Protein AF-A0A2A6CI73-F1 (afdb_monomer)

Foldseek 3Di:
DVVVLVVLQPDADDDPDDPLVVVLVVCQVVLDQEGEAEDEQDACDPVNLVSLLSCLQRYQEYEYEEEHADLDHDLCLVSVLSSQVHNHQYYEYEYAYQNDDQDPVSVVSNCVSPVPGNGAYYYHYNHPDPDPDPDDDDDDVHPHDDDDDDPPDDD

pLDDT: mean 74.84, std 21.24, range [31.8, 96.19]

Mean predicted aligned error: 10.58 Å

Solvent-accessible surface area (backbone atoms only — not comparable to full-atom values): 9598 Å² total; per-residue (Å²): 113,77,69,61,67,58,56,62,68,63,69,66,83,79,62,99,69,79,63,58,66,63,50,51,54,50,44,66,73,68,58,56,69,60,47,59,48,61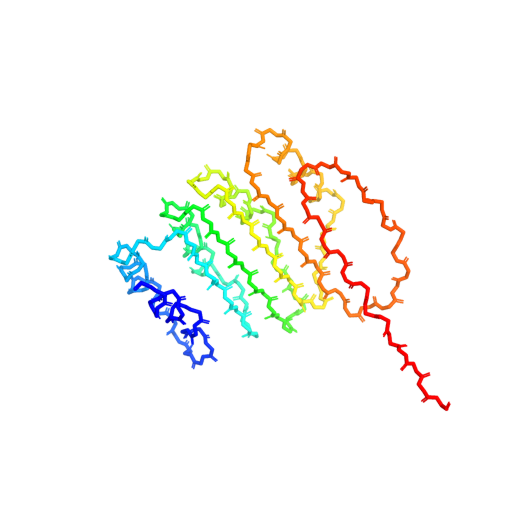,37,75,74,45,78,88,44,70,70,56,50,54,47,51,43,55,46,15,65,75,23,42,26,44,36,38,36,42,25,39,88,53,82,77,58,80,76,56,60,67,56,51,53,57,24,62,72,47,57,23,45,30,44,36,40,39,36,52,25,75,56,70,75,80,50,74,69,54,51,50,55,49,48,59,59,49,73,80,44,95,54,44,63,41,79,43,78,50,62,85,68,93,65,90,72,90,75,79,86,70,87,55,102,46,86,78,83,83,79,81,80,80,78,82,81,83,128

Structure (mmCIF, N/CA/C/O backbone):
data_AF-A0A2A6CI73-F1
#
_entry.id   AF-A0A2A6CI73-F1
#
loop_
_atom_site.group_PDB
_atom_site.id
_atom_site.type_symbol
_atom_site.label_atom_id
_atom_site.label_alt_id
_atom_site.label_comp_id
_atom_site.label_asym_id
_atom_site.label_entity_id
_atom_site.label_seq_id
_atom_site.pdbx_PDB_ins_code
_atom_site.Cartn_x
_atom_site.Cartn_y
_atom_site.Cartn_z
_atom_site.occupancy
_atom_site.B_iso_or_equiv
_atom_site.auth_seq_id
_atom_site.auth_comp_id
_atom_site.auth_asym_id
_atom_site.auth_atom_id
_atom_site.pdbx_PDB_model_num
ATOM 1 N N . THR A 1 1 ? -7.889 -16.633 18.501 1.00 49.34 1 THR A N 1
ATOM 2 C CA . THR A 1 1 ? -7.626 -15.392 17.730 1.00 49.34 1 THR A CA 1
ATOM 3 C C . THR A 1 1 ? -6.259 -15.371 17.045 1.00 49.34 1 THR A C 1
ATOM 5 O O . THR A 1 1 ? -6.232 -15.105 15.853 1.00 49.34 1 THR A O 1
ATOM 8 N N . GLN A 1 2 ? -5.138 -15.734 17.691 1.00 40.56 2 GLN A N 1
ATOM 9 C CA . GLN A 1 2 ? -3.802 -15.741 17.040 1.00 40.56 2 GLN A CA 1
ATOM 10 C C . GLN A 1 2 ? -3.643 -16.719 15.851 1.00 40.56 2 GLN A C 1
ATOM 12 O O . GLN A 1 2 ? -2.851 -16.464 14.947 1.00 40.56 2 GLN A O 1
ATOM 17 N N . HIS A 1 3 ? -4.410 -17.815 15.805 1.00 39.91 3 HIS A N 1
ATOM 18 C CA . HIS A 1 3 ? -4.335 -18.795 14.711 1.00 39.91 3 HIS A CA 1
ATOM 19 C C . HIS A 1 3 ? -4.978 -18.294 13.398 1.00 39.91 3 HIS A C 1
ATOM 21 O O . HIS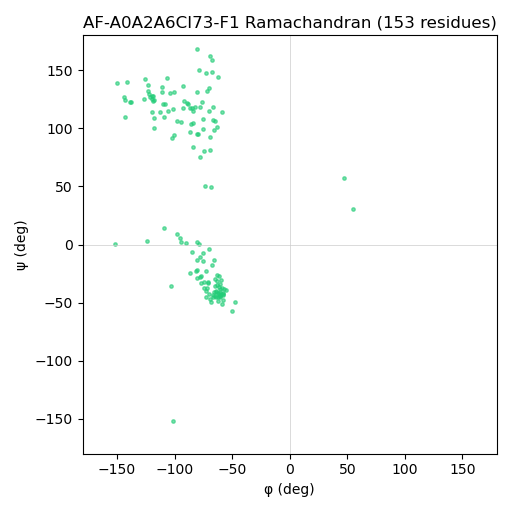 A 1 3 ? -4.460 -18.572 12.322 1.00 39.91 3 HIS A O 1
ATOM 27 N N . LEU A 1 4 ? -6.035 -17.472 13.480 1.00 42.78 4 LEU A N 1
ATOM 28 C CA . LEU A 1 4 ? -6.724 -16.894 12.313 1.00 42.78 4 LEU A CA 1
ATOM 29 C C . LEU A 1 4 ? -5.888 -15.813 11.612 1.00 42.78 4 LEU A C 1
ATOM 31 O O . LEU A 1 4 ? -5.815 -15.795 10.387 1.00 42.78 4 LEU A O 1
ATOM 35 N N . ALA A 1 5 ? -5.158 -14.989 12.373 1.00 43.78 5 ALA A N 1
ATOM 36 C CA . ALA A 1 5 ? -4.211 -14.016 11.815 1.00 43.78 5 ALA A CA 1
ATOM 37 C C . ALA A 1 5 ? -3.075 -14.682 11.009 1.00 43.78 5 ALA A C 1
ATOM 39 O O . ALA A 1 5 ? -2.517 -14.091 10.088 1.00 43.78 5 ALA A O 1
ATOM 40 N N . ARG A 1 6 ? -2.741 -15.937 11.335 1.00 44.66 6 ARG A N 1
ATOM 41 C CA . ARG A 1 6 ? -1.720 -16.725 10.634 1.00 44.66 6 ARG A CA 1
ATOM 42 C C . ARG A 1 6 ? -2.243 -17.362 9.337 1.00 44.66 6 ARG A C 1
ATOM 44 O O . ARG A 1 6 ? -1.434 -17.654 8.462 1.00 44.66 6 ARG A O 1
ATOM 51 N N . ILE A 1 7 ? -3.560 -17.542 9.200 1.00 48.84 7 ILE A N 1
ATOM 52 C CA . ILE A 1 7 ? -4.204 -18.130 8.011 1.00 48.84 7 ILE A CA 1
ATOM 53 C C . ILE A 1 7 ? -4.223 -17.137 6.839 1.00 48.84 7 ILE A C 1
ATOM 55 O O . ILE A 1 7 ? -3.931 -17.534 5.715 1.00 48.84 7 ILE A O 1
ATOM 59 N N . VAL A 1 8 ? -4.438 -15.840 7.094 1.00 51.38 8 VAL A N 1
ATOM 60 C CA . VAL A 1 8 ? -4.433 -14.802 6.038 1.00 51.38 8 VAL A CA 1
ATOM 61 C C . VAL A 1 8 ? -3.057 -14.673 5.362 1.00 51.38 8 VAL A C 1
ATOM 63 O O . VAL A 1 8 ? -2.982 -14.449 4.160 1.00 51.38 8 VAL A O 1
ATOM 66 N N . ARG A 1 9 ? -1.958 -14.923 6.092 1.00 47.97 9 ARG A N 1
ATOM 67 C CA . ARG A 1 9 ? -0.576 -14.761 5.591 1.00 47.97 9 ARG A CA 1
ATOM 68 C C . ARG A 1 9 ? -0.147 -15.707 4.459 1.00 47.97 9 ARG A C 1
ATOM 70 O O . ARG A 1 9 ? 0.933 -15.507 3.915 1.00 47.97 9 ARG A O 1
ATOM 77 N N . LYS A 1 10 ? -0.884 -16.782 4.145 1.00 47.31 10 LYS A N 1
ATOM 78 C CA . LYS A 1 10 ? -0.340 -17.886 3.318 1.00 47.31 10 LYS A CA 1
ATOM 79 C C . LYS A 1 10 ? -1.132 -18.233 2.054 1.00 47.31 10 LYS A C 1
ATOM 81 O O . LYS A 1 10 ? -0.749 -19.174 1.365 1.00 47.31 10 LYS A O 1
ATOM 86 N N . VAL A 1 11 ? -2.204 -17.506 1.739 1.00 51.50 11 VAL A N 1
ATOM 87 C CA . VAL A 1 11 ? -3.147 -17.913 0.678 1.00 51.50 11 VAL A CA 1
ATOM 88 C C . VAL A 1 11 ? -2.618 -17.647 -0.742 1.00 51.50 11 VAL A C 1
ATOM 90 O O . VAL A 1 11 ? -2.932 -18.399 -1.656 1.00 51.50 11 VAL A O 1
ATOM 93 N N . LEU A 1 12 ? -1.734 -16.668 -0.947 1.00 52.72 12 LEU A N 1
ATOM 94 C CA . LEU A 1 12 ? -1.426 -16.167 -2.299 1.00 52.72 12 LEU A CA 1
ATOM 95 C C . LEU A 1 12 ? -0.279 -16.878 -3.036 1.00 52.72 12 LEU A C 1
ATOM 97 O O . LEU A 1 12 ? 0.044 -16.518 -4.160 1.00 52.72 12 LEU A O 1
ATOM 101 N N . ARG A 1 13 ? 0.355 -17.900 -2.448 1.00 50.72 13 ARG A N 1
ATOM 102 C CA . ARG A 1 13 ? 1.615 -18.437 -2.997 1.00 50.72 13 ARG A CA 1
ATOM 103 C C . ARG A 1 13 ? 1.494 -19.358 -4.223 1.00 50.72 13 ARG A C 1
ATOM 105 O O . ARG A 1 13 ? 2.543 -19.691 -4.764 1.00 50.72 13 ARG A O 1
ATOM 112 N N . LYS A 1 14 ? 0.303 -19.835 -4.633 1.00 45.59 14 LYS A N 1
ATOM 113 C CA . LYS A 1 14 ? 0.189 -20.882 -5.686 1.00 45.59 14 LYS A CA 1
ATOM 114 C C . LYS A 1 14 ? -1.082 -20.923 -6.561 1.00 45.59 14 LYS A C 1
ATOM 116 O O . LYS A 1 14 ? -1.158 -21.816 -7.400 1.00 45.59 14 LYS A O 1
ATOM 121 N N . SER A 1 15 ? -2.073 -20.043 -6.397 1.00 49.03 15 SER A N 1
ATOM 122 C CA . SER A 1 15 ? -3.280 -20.098 -7.246 1.00 49.03 15 SER A CA 1
ATOM 123 C C . SER A 1 15 ? -3.121 -19.213 -8.480 1.00 49.03 15 SER A C 1
ATOM 125 O O . SER A 1 15 ? -2.903 -18.015 -8.338 1.00 49.03 15 SER A O 1
ATOM 127 N N . THR A 1 16 ? -3.269 -19.780 -9.678 1.00 53.91 16 THR A N 1
ATOM 128 C CA . THR A 1 16 ? -3.321 -19.047 -10.958 1.00 53.91 16 THR A CA 1
ATOM 129 C C . THR A 1 16 ? -4.606 -18.231 -11.139 1.00 53.91 16 THR A C 1
ATOM 131 O O . THR A 1 16 ? -4.725 -17.492 -12.109 1.00 53.91 16 THR A O 1
ATOM 134 N N . GLN A 1 17 ? -5.551 -18.319 -10.199 1.00 66.19 17 GLN A N 1
ATOM 135 C CA . GLN A 1 17 ? -6.726 -17.456 -10.134 1.00 66.19 17 GLN A CA 1
ATOM 136 C C . GLN A 1 17 ? -7.043 -17.169 -8.665 1.00 66.19 17 GLN A C 1
ATOM 138 O O . GLN A 1 17 ? -7.424 -18.062 -7.904 1.00 66.19 17 GLN A O 1
ATOM 143 N N . ILE A 1 18 ? -6.813 -15.933 -8.232 1.00 74.31 18 ILE A N 1
ATOM 144 C CA . ILE A 1 18 ? -7.235 -15.476 -6.908 1.00 74.31 18 ILE A CA 1
ATOM 145 C C . ILE A 1 18 ? -8.673 -14.986 -7.058 1.00 74.31 18 ILE A C 1
ATOM 147 O O . ILE A 1 18 ? -8.924 -14.044 -7.801 1.00 74.31 18 ILE A O 1
ATOM 151 N N . ASN A 1 19 ? -9.618 -15.619 -6.362 1.00 86.69 19 ASN A N 1
ATOM 152 C CA . ASN A 1 19 ? -10.974 -15.088 -6.258 1.00 86.69 19 ASN A CA 1
ATOM 153 C C . ASN A 1 19 ? -10.985 -13.977 -5.195 1.00 86.69 19 ASN A C 1
ATOM 155 O O . ASN A 1 19 ? -11.053 -14.249 -3.992 1.00 86.69 19 ASN A O 1
ATOM 159 N N . TYR A 1 20 ? -10.847 -12.726 -5.640 1.00 87.69 20 TYR A N 1
ATOM 160 C CA . TYR A 1 20 ? -10.792 -11.567 -4.750 1.00 87.69 20 TYR A CA 1
ATOM 161 C C . TYR A 1 20 ? -12.087 -11.376 -3.951 1.00 87.69 20 TYR A C 1
ATOM 163 O O . TYR A 1 20 ? -12.010 -11.029 -2.772 1.00 87.69 20 TYR A O 1
ATOM 171 N N . ASP A 1 21 ? -13.250 -11.690 -4.526 1.00 90.94 21 ASP A N 1
ATOM 172 C CA . ASP A 1 21 ? -14.548 -11.530 -3.860 1.00 90.94 21 ASP A CA 1
ATOM 173 C C . ASP A 1 21 ? -14.703 -12.475 -2.665 1.00 90.94 21 ASP A C 1
ATOM 175 O O . ASP A 1 21 ? -15.088 -12.055 -1.571 1.00 90.94 21 ASP A O 1
ATOM 179 N N . GLU A 1 22 ? -14.340 -13.750 -2.831 1.00 89.50 22 GLU A N 1
ATOM 180 C CA . GLU A 1 22 ? -14.345 -14.720 -1.728 1.00 89.50 22 GLU A CA 1
ATOM 181 C C . GLU A 1 22 ? -13.407 -14.290 -0.596 1.00 89.50 22 GLU A C 1
ATOM 183 O O . GLU A 1 22 ? -13.723 -14.440 0.591 1.00 89.50 22 GLU A O 1
ATOM 188 N N . PHE A 1 23 ? -12.258 -13.717 -0.950 1.00 88.50 23 PHE A N 1
ATOM 189 C CA . PHE A 1 23 ? -11.286 -13.257 0.029 1.00 88.50 23 PHE A CA 1
ATOM 190 C C . PHE A 1 23 ? -11.754 -11.991 0.759 1.00 88.50 23 PHE A C 1
ATOM 192 O O . PHE A 1 23 ? -11.618 -11.913 1.984 1.00 88.50 23 PHE A O 1
ATOM 199 N N . LEU A 1 24 ? -12.378 -11.039 0.057 1.00 91.88 24 LEU A N 1
ATOM 200 C CA . LEU A 1 24 ? -13.038 -9.882 0.670 1.00 91.88 24 LEU A CA 1
ATOM 201 C C . LEU A 1 24 ? -14.160 -10.327 1.616 1.00 91.88 24 LEU A C 1
ATOM 203 O O . LEU A 1 24 ? -14.228 -9.842 2.747 1.00 91.88 24 LEU A O 1
ATOM 207 N N . ALA A 1 25 ? -14.985 -11.300 1.218 1.00 92.69 25 ALA A N 1
ATOM 208 C CA . ALA A 1 25 ? -16.047 -11.843 2.066 1.00 92.69 25 ALA A CA 1
ATOM 209 C C . ALA A 1 25 ? -15.487 -12.510 3.335 1.00 92.69 25 ALA A C 1
ATOM 211 O O . ALA A 1 25 ? -16.001 -12.312 4.442 1.00 92.69 25 ALA A O 1
ATOM 212 N N . PHE A 1 26 ? -14.390 -13.261 3.204 1.00 89.69 26 PHE A N 1
ATOM 213 C CA . PHE A 1 26 ? -13.690 -13.849 4.344 1.00 89.69 26 PHE A CA 1
ATOM 214 C C . PHE A 1 26 ? -13.132 -12.778 5.289 1.00 89.69 26 PHE A C 1
ATOM 216 O O . PHE A 1 26 ? -13.310 -12.870 6.507 1.00 89.69 26 PHE A O 1
ATOM 223 N N . ILE A 1 27 ? -12.496 -11.741 4.745 1.00 90.12 27 ILE A N 1
ATOM 224 C CA . ILE A 1 27 ? -11.950 -10.626 5.523 1.00 90.12 27 ILE A CA 1
ATOM 225 C C . ILE A 1 27 ? -13.063 -9.848 6.226 1.00 90.12 27 ILE A C 1
ATOM 227 O O . ILE A 1 27 ? -12.908 -9.533 7.403 1.00 90.12 27 ILE A O 1
ATOM 231 N N . ALA A 1 28 ? -14.199 -9.607 5.567 1.00 92.38 28 ALA A N 1
ATOM 232 C CA . ALA A 1 28 ? -15.370 -8.981 6.182 1.00 92.38 28 ALA A CA 1
ATOM 233 C C . ALA A 1 28 ? -15.871 -9.788 7.388 1.00 92.38 28 ALA A C 1
ATOM 235 O O . ALA A 1 28 ? -16.190 -9.223 8.433 1.00 92.38 28 ALA A O 1
ATOM 236 N N . LYS A 1 29 ? -15.895 -11.120 7.262 1.00 92.56 29 LYS A N 1
ATOM 237 C CA . LYS A 1 29 ? -16.346 -12.033 8.318 1.00 92.56 29 LYS A CA 1
ATOM 238 C C . LYS A 1 29 ? -15.381 -12.100 9.502 1.00 92.56 29 LYS A C 1
ATOM 240 O O . LYS A 1 29 ? -15.824 -12.161 10.646 1.00 92.56 29 LYS A O 1
ATOM 245 N N . VAL A 1 30 ? -14.075 -12.148 9.242 1.00 92.00 30 VAL A N 1
ATOM 246 C CA . VAL A 1 30 ? -13.046 -12.248 10.293 1.00 92.00 30 VAL A CA 1
ATOM 247 C C . VAL A 1 30 ? -12.755 -10.888 10.931 1.00 92.00 30 VAL A C 1
ATOM 249 O O . VAL A 1 30 ? -12.384 -10.840 12.103 1.00 92.00 30 VAL A O 1
ATOM 252 N N . ASN A 1 31 ? -12.928 -9.806 10.171 1.00 90.56 31 ASN A N 1
ATOM 253 C CA . ASN A 1 31 ? -12.642 -8.422 10.540 1.00 90.56 31 ASN A CA 1
ATOM 254 C C . ASN A 1 31 ? -11.255 -8.237 11.194 1.00 90.56 31 ASN A C 1
ATOM 256 O O . ASN A 1 31 ? -11.153 -7.798 12.346 1.00 90.56 31 ASN A O 1
ATOM 260 N N . PRO A 1 32 ? -10.161 -8.633 10.514 1.00 90.31 32 PRO A N 1
ATOM 261 C CA . PRO A 1 32 ? -8.831 -8.466 11.071 1.00 90.31 32 PRO A CA 1
ATOM 262 C C . PRO A 1 32 ? -8.466 -6.978 11.176 1.00 90.31 32 PRO A C 1
ATOM 264 O O . PRO A 1 32 ? -8.841 -6.159 10.346 1.00 90.31 32 PRO A O 1
ATOM 267 N N . SER A 1 33 ? -7.657 -6.617 12.173 1.00 89.38 33 SER A N 1
ATOM 268 C CA . SER A 1 33 ? -7.114 -5.254 12.279 1.00 89.38 33 SER A CA 1
ATOM 269 C C . SER A 1 33 ? -5.979 -4.980 11.284 1.00 89.38 33 SER A C 1
ATOM 271 O O . SER A 1 33 ? -5.589 -3.826 11.095 1.00 89.38 33 SER A O 1
ATOM 273 N N . HIS A 1 34 ? -5.428 -6.034 10.673 1.00 91.19 34 HIS A N 1
ATOM 274 C CA . HIS A 1 34 ? -4.296 -5.969 9.762 1.00 91.19 34 HIS A CA 1
ATOM 275 C C . HIS A 1 34 ? -4.335 -7.084 8.712 1.00 91.19 34 HIS A C 1
ATOM 277 O O . HIS A 1 34 ? -4.602 -8.240 9.051 1.00 91.19 34 HIS A O 1
ATOM 283 N N . VAL A 1 35 ? -3.993 -6.742 7.469 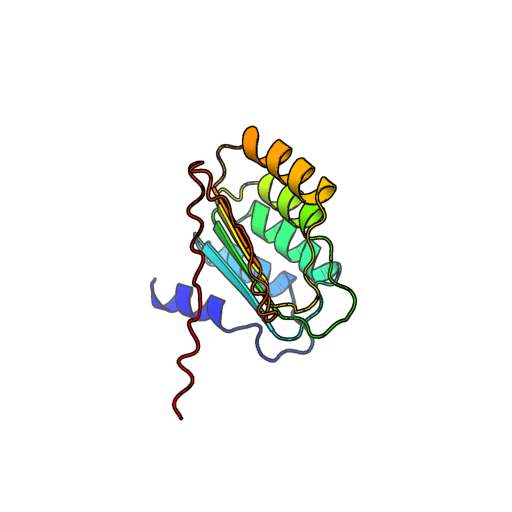1.00 91.25 35 VAL A N 1
ATOM 284 C CA . VAL A 1 35 ? -3.847 -7.687 6.354 1.00 91.25 35 VAL A CA 1
ATOM 285 C C . VAL A 1 35 ? -2.443 -7.583 5.763 1.00 91.25 35 VAL A C 1
ATOM 287 O O . VAL A 1 35 ? -1.911 -6.490 5.583 1.00 91.25 35 VAL A O 1
ATOM 290 N N . ASP A 1 36 ? -1.868 -8.747 5.470 1.00 91.00 36 ASP A N 1
ATOM 291 C CA . ASP A 1 36 ? -0.594 -8.922 4.776 1.00 91.00 36 ASP A CA 1
ATOM 292 C C . ASP A 1 36 ? -0.892 -9.477 3.380 1.00 91.00 36 ASP A C 1
ATOM 294 O O . ASP A 1 36 ? -1.349 -10.615 3.239 1.00 91.00 36 ASP A O 1
ATOM 298 N N . PHE A 1 37 ? -0.687 -8.639 2.369 1.00 87.56 37 PHE A N 1
ATOM 299 C CA . PHE A 1 37 ? -0.806 -8.976 0.963 1.00 87.56 37 PHE A CA 1
ATOM 300 C C . PHE A 1 37 ? 0.593 -9.165 0.380 1.00 87.56 37 PHE A C 1
ATOM 302 O O . PHE A 1 37 ? 1.249 -8.220 -0.055 1.00 87.56 37 PHE A O 1
ATOM 309 N N . SER A 1 38 ? 1.063 -10.407 0.406 1.00 84.06 38 SER A N 1
ATOM 310 C CA . SER A 1 38 ? 2.364 -10.778 -0.140 1.00 84.06 38 SER A CA 1
ATOM 311 C C . SER A 1 38 ? 2.204 -11.440 -1.505 1.00 84.06 38 SER A C 1
ATOM 313 O O . SER A 1 38 ? 1.628 -12.523 -1.617 1.00 84.06 38 SER A O 1
ATOM 315 N N . SER A 1 39 ? 2.747 -10.786 -2.524 1.00 72.50 39 SER A N 1
ATOM 316 C CA . SER A 1 39 ? 2.661 -11.144 -3.934 1.00 72.50 39 SER A CA 1
ATOM 317 C C . SER A 1 39 ? 4.066 -11.428 -4.468 1.00 72.50 39 SER A C 1
ATOM 319 O O . SER A 1 39 ? 4.873 -10.509 -4.596 1.00 72.50 39 SER A O 1
ATOM 321 N N . GLN A 1 40 ? 4.370 -12.701 -4.738 1.00 70.62 40 GLN A N 1
ATOM 322 C CA . GLN A 1 40 ? 5.657 -13.131 -5.300 1.00 70.62 40 GLN A CA 1
ATOM 323 C C . GLN A 1 40 ? 5.495 -13.470 -6.781 1.00 70.62 40 GLN A C 1
ATOM 325 O O . GLN A 1 40 ? 4.606 -14.249 -7.120 1.00 70.62 40 GLN A O 1
ATOM 330 N N . HIS A 1 41 ? 6.363 -12.921 -7.632 1.00 66.25 41 HIS A N 1
ATOM 331 C CA . HIS A 1 41 ? 6.373 -13.123 -9.089 1.00 66.25 41 HIS A CA 1
ATOM 332 C C . HIS A 1 41 ? 5.041 -12.784 -9.776 1.00 66.25 41 HIS A C 1
ATOM 334 O O . HIS A 1 41 ? 4.674 -13.404 -10.772 1.00 66.25 41 HIS A O 1
ATOM 340 N N . TYR A 1 42 ? 4.296 -11.823 -9.232 1.00 67.31 42 TYR A N 1
ATOM 341 C CA . TYR A 1 42 ? 2.970 -11.465 -9.729 1.00 67.31 42 TYR A CA 1
ATOM 342 C C . TYR A 1 42 ? 2.904 -9.967 -10.002 1.00 67.31 42 TYR A C 1
ATOM 344 O O . TYR A 1 42 ? 3.215 -9.153 -9.128 1.00 67.31 42 TYR A O 1
ATOM 352 N N . GLU A 1 43 ? 2.529 -9.624 -11.233 1.00 73.25 43 GLU A N 1
ATOM 353 C CA . GLU A 1 43 ? 2.320 -8.250 -11.683 1.00 73.25 43 GLU A CA 1
ATOM 354 C C . GLU A 1 43 ? 1.067 -7.673 -11.017 1.00 73.25 43 GLU A C 1
ATOM 356 O O . GLU A 1 43 ? 0.027 -8.327 -10.967 1.00 73.25 43 GLU A O 1
ATOM 361 N N . LEU A 1 44 ? 1.143 -6.439 -10.509 1.00 76.44 44 LEU A N 1
ATOM 362 C CA . LEU A 1 44 ? -0.027 -5.728 -9.985 1.00 76.44 44 LEU A CA 1
ATOM 363 C C . LEU A 1 44 ? -0.969 -5.350 -11.140 1.00 76.44 44 LEU A C 1
ATOM 365 O O . LEU A 1 44 ? -0.949 -4.228 -11.640 1.00 76.44 44 LEU A O 1
ATOM 369 N N . ALA A 1 45 ? -1.786 -6.307 -11.572 1.00 82.00 45 ALA A N 1
ATOM 370 C CA . ALA A 1 45 ? -2.852 -6.100 -12.542 1.00 82.00 45 ALA A CA 1
ATOM 371 C C . ALA A 1 45 ? -3.992 -5.254 -11.950 1.00 82.00 45 ALA A C 1
ATOM 373 O O . ALA A 1 45 ? -4.133 -5.163 -10.725 1.00 82.00 45 ALA A O 1
ATOM 374 N N . THR A 1 46 ? -4.838 -4.688 -12.813 1.00 84.00 46 THR A N 1
ATOM 375 C CA . THR A 1 46 ? -5.993 -3.851 -12.436 1.00 84.00 46 THR A CA 1
ATOM 376 C C . THR A 1 46 ? -6.833 -4.480 -11.325 1.00 84.00 46 THR A C 1
ATOM 378 O O . THR A 1 46 ? -7.032 -3.848 -10.291 1.00 84.00 46 THR A O 1
ATOM 381 N N . ASP A 1 47 ? -7.203 -5.753 -11.466 1.00 85.38 47 ASP A N 1
ATOM 382 C CA . ASP A 1 47 ? -8.027 -6.476 -10.489 1.00 85.38 47 ASP A CA 1
ATOM 383 C C . ASP A 1 47 ? -7.375 -6.522 -9.096 1.00 85.38 47 ASP A C 1
ATOM 385 O O . ASP A 1 47 ? -8.037 -6.380 -8.068 1.00 85.38 47 ASP A O 1
ATOM 389 N N . SER A 1 48 ? -6.047 -6.668 -9.042 1.00 86.00 48 SER A N 1
ATOM 390 C CA . SER A 1 48 ? -5.309 -6.678 -7.775 1.00 86.00 48 SER A CA 1
ATOM 391 C C . SER A 1 48 ? -5.259 -5.297 -7.119 1.00 86.00 48 SER A C 1
ATOM 393 O O . SER A 1 48 ? -5.305 -5.191 -5.893 1.00 86.00 48 SER A O 1
ATOM 395 N N . VAL A 1 49 ? -5.213 -4.233 -7.926 1.00 89.00 49 VAL A N 1
ATOM 396 C CA . VAL A 1 49 ? -5.266 -2.850 -7.447 1.00 89.00 49 VAL A CA 1
ATOM 397 C C . VAL A 1 49 ? -6.656 -2.533 -6.905 1.00 89.00 49 VAL A C 1
ATOM 399 O O . VAL A 1 49 ? -6.763 -2.024 -5.790 1.00 89.00 49 VAL A O 1
ATOM 402 N N . GLU A 1 50 ? -7.717 -2.883 -7.633 1.00 91.50 50 GLU A N 1
ATOM 403 C CA . GLU A 1 50 ? -9.103 -2.724 -7.172 1.00 91.50 50 GLU A CA 1
ATOM 404 C C . GLU A 1 50 ? -9.345 -3.481 -5.864 1.00 91.50 50 GLU A C 1
ATOM 406 O O . GLU A 1 50 ? -9.885 -2.929 -4.903 1.00 91.50 50 GLU A O 1
ATOM 411 N N . PHE A 1 51 ? -8.841 -4.710 -5.770 1.00 91.62 51 PHE A N 1
ATOM 412 C CA . PHE A 1 51 ? -8.882 -5.488 -4.542 1.00 91.62 51 PHE A CA 1
ATOM 413 C C . PHE A 1 51 ? -8.180 -4.785 -3.362 1.00 91.62 51 PHE A C 1
ATOM 415 O O . PHE A 1 51 ? -8.753 -4.682 -2.273 1.00 91.62 51 PHE A O 1
ATOM 422 N N . LEU A 1 52 ? -6.963 -4.258 -3.552 1.00 92.50 52 LEU A N 1
ATOM 423 C CA . LEU A 1 52 ? -6.236 -3.509 -2.514 1.00 92.50 52 LEU A CA 1
ATOM 424 C C . LEU A 1 52 ? -6.984 -2.240 -2.082 1.00 92.50 52 LEU A C 1
ATOM 426 O O . LEU A 1 52 ? -6.990 -1.881 -0.901 1.00 92.50 52 LEU A O 1
ATOM 430 N N . ILE A 1 53 ? -7.632 -1.574 -3.033 1.00 94.69 53 ILE A N 1
ATOM 431 C CA . ILE A 1 53 ? -8.469 -0.401 -2.796 1.00 94.69 53 ILE A CA 1
ATOM 432 C C . ILE A 1 53 ? -9.686 -0.775 -1.931 1.00 94.69 53 ILE A C 1
ATOM 434 O O . ILE A 1 53 ? -9.958 -0.087 -0.945 1.00 94.69 53 ILE A O 1
ATOM 438 N N . HIS A 1 54 ? -10.366 -1.888 -2.222 1.00 95.00 54 HIS A N 1
ATOM 439 C CA . HIS A 1 54 ? -11.463 -2.397 -1.390 1.00 95.00 54 HIS A CA 1
ATOM 440 C C . HIS A 1 54 ? -10.995 -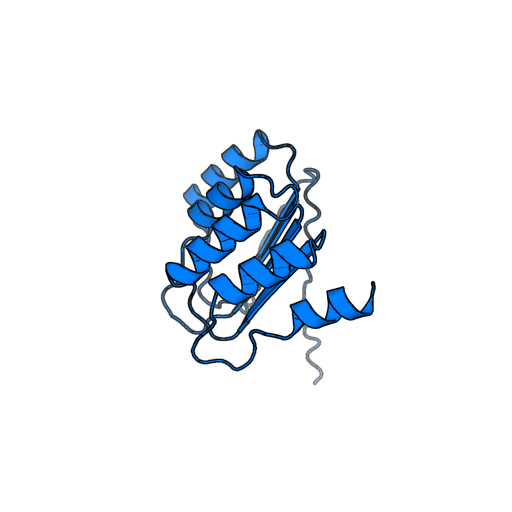2.806 0.009 1.00 95.00 54 HIS A C 1
ATOM 442 O O . HIS A 1 54 ? -11.650 -2.484 1.004 1.00 95.00 54 HIS A O 1
ATOM 448 N N . LEU A 1 55 ? -9.825 -3.441 0.126 1.00 93.75 55 LEU A N 1
ATOM 449 C CA . LEU A 1 55 ? -9.228 -3.726 1.431 1.00 93.75 55 LEU A CA 1
ATOM 450 C C . LEU A 1 55 ? -9.024 -2.455 2.260 1.00 93.75 55 LEU A C 1
ATOM 452 O O . LEU A 1 55 ? -9.246 -2.477 3.471 1.00 93.75 55 LEU A O 1
ATOM 456 N N . ALA A 1 56 ? -8.634 -1.346 1.630 1.00 95.81 56 ALA A N 1
ATOM 457 C CA . ALA A 1 56 ? -8.392 -0.077 2.311 1.00 95.81 56 ALA A CA 1
ATOM 458 C C . ALA A 1 56 ? -9.661 0.581 2.884 1.00 95.81 56 ALA A C 1
ATOM 460 O O . ALA A 1 56 ? -9.555 1.428 3.776 1.00 95.81 56 ALA A O 1
ATOM 461 N N . ASP A 1 57 ? -10.853 0.184 2.427 1.00 96.19 57 ASP A N 1
ATOM 462 C CA . ASP A 1 57 ? -12.133 0.605 3.017 1.00 96.19 57 ASP A CA 1
ATOM 463 C C . ASP A 1 57 ? -12.516 -0.193 4.261 1.00 96.19 57 ASP A C 1
ATOM 465 O O . ASP A 1 57 ? -13.331 0.258 5.074 1.00 96.19 57 ASP A O 1
ATOM 469 N N . MET A 1 58 ? -11.962 -1.395 4.392 1.00 94.56 58 MET A N 1
ATOM 470 C CA . MET A 1 58 ? -12.330 -2.347 5.433 1.00 94.56 58 MET A CA 1
ATOM 471 C C . MET A 1 58 ? -11.292 -2.381 6.554 1.00 94.56 58 MET A C 1
ATOM 473 O O . MET A 1 58 ? -11.641 -2.553 7.719 1.00 94.56 58 MET A O 1
ATOM 477 N N . MET A 1 59 ? -10.016 -2.221 6.208 1.00 94.12 59 MET A N 1
ATOM 478 C CA . MET A 1 59 ? -8.887 -2.490 7.090 1.00 94.12 59 MET A CA 1
ATOM 479 C C . MET A 1 59 ? -8.235 -1.204 7.582 1.00 94.12 59 MET A C 1
ATOM 481 O O . MET A 1 59 ? -8.045 -0.252 6.831 1.00 94.12 59 MET A O 1
ATOM 485 N N . LYS A 1 60 ? -7.790 -1.212 8.841 1.00 94.12 60 LYS A N 1
ATOM 486 C CA . LYS A 1 60 ? -6.986 -0.117 9.402 1.00 94.12 60 LYS A CA 1
ATOM 487 C C . LYS A 1 60 ? -5.526 -0.166 8.970 1.00 94.12 60 LYS A C 1
ATOM 489 O O . LYS A 1 60 ? -4.859 0.862 8.965 1.00 94.12 60 LYS A O 1
ATOM 494 N N . SER A 1 61 ? -5.005 -1.353 8.670 1.00 95.75 61 SER A N 1
ATOM 495 C CA . SER A 1 61 ? -3.579 -1.554 8.432 1.00 95.75 61 SER A CA 1
ATOM 496 C C . SER A 1 61 ? -3.344 -2.568 7.321 1.00 95.75 61 SER A C 1
ATOM 498 O O . SER A 1 61 ? -3.773 -3.716 7.437 1.00 95.75 61 SER A O 1
ATOM 500 N N . ILE A 1 62 ? -2.607 -2.175 6.288 1.00 94.88 62 ILE A N 1
ATOM 501 C CA . ILE A 1 62 ? -2.260 -3.026 5.149 1.00 94.88 62 ILE A CA 1
ATOM 502 C C . ILE A 1 62 ? -0.738 -3.087 5.023 1.00 94.88 62 ILE A C 1
ATOM 504 O O . ILE A 1 62 ? -0.045 -2.069 5.080 1.00 94.88 62 ILE A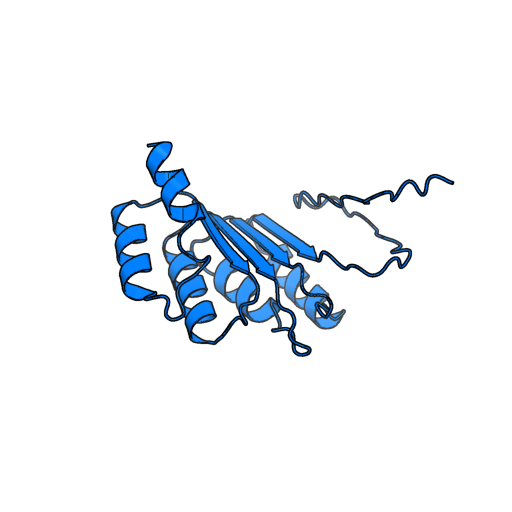 O 1
ATOM 508 N N . PHE A 1 63 ? -0.215 -4.297 4.870 1.00 93.62 63 PHE A N 1
ATOM 509 C CA . PHE A 1 63 ? 1.152 -4.549 4.438 1.00 93.62 63 PHE A CA 1
ATOM 510 C C . PHE A 1 63 ? 1.113 -5.164 3.042 1.00 93.62 63 PHE A C 1
ATOM 512 O O . PHE A 1 63 ? 0.364 -6.108 2.815 1.00 93.62 63 PHE A O 1
ATOM 519 N N . ILE A 1 64 ? 1.916 -4.632 2.128 1.00 91.31 64 ILE A N 1
ATOM 520 C CA . ILE A 1 64 ? 2.081 -5.125 0.766 1.00 91.31 64 ILE A CA 1
ATOM 521 C C . ILE A 1 64 ? 3.537 -5.550 0.613 1.00 91.31 64 ILE A C 1
ATOM 523 O O . ILE A 1 64 ? 4.441 -4.742 0.829 1.00 91.31 64 ILE A O 1
ATOM 527 N N . PHE A 1 65 ? 3.766 -6.799 0.226 1.00 89.44 65 PHE A N 1
ATOM 528 C CA . PHE A 1 65 ? 5.051 -7.237 -0.310 1.00 89.44 65 PHE A CA 1
ATOM 529 C C . PHE A 1 65 ? 4.884 -7.492 -1.803 1.00 89.44 65 PHE A C 1
ATOM 531 O O . PHE A 1 65 ? 4.050 -8.309 -2.194 1.00 89.44 65 PHE A O 1
ATOM 538 N N . HIS A 1 66 ? 5.656 -6.784 -2.618 1.00 87.38 66 HIS A N 1
ATOM 539 C CA . HIS A 1 66 ? 5.648 -6.912 -4.065 1.00 87.38 66 HIS A CA 1
ATOM 540 C C . HIS A 1 66 ? 7.022 -7.363 -4.550 1.00 87.38 66 HIS A C 1
ATOM 542 O O . HIS A 1 66 ? 8.045 -6.784 -4.194 1.00 87.38 66 HIS A O 1
ATOM 548 N N . GLU A 1 67 ? 7.032 -8.420 -5.348 1.00 86.19 67 GLU A N 1
ATOM 549 C CA . GLU A 1 67 ? 8.210 -8.935 -6.028 1.00 86.19 67 GLU A CA 1
ATOM 550 C C . GLU A 1 67 ? 7.791 -9.308 -7.449 1.00 86.19 67 GLU A C 1
ATOM 552 O O . GLU A 1 67 ? 6.868 -10.104 -7.648 1.00 86.19 67 GLU A O 1
ATOM 557 N N . CYS A 1 68 ? 8.450 -8.710 -8.434 1.00 80.69 68 CYS A N 1
ATOM 558 C CA . CYS A 1 68 ? 8.179 -8.901 -9.846 1.00 80.69 68 CYS A CA 1
ATOM 559 C C . CYS A 1 68 ? 9.497 -8.936 -10.623 1.00 80.69 68 CYS A C 1
ATOM 561 O O . CYS A 1 68 ? 10.416 -8.156 -10.358 1.00 80.69 68 CYS A O 1
ATOM 563 N N . ASP A 1 69 ? 9.555 -9.834 -11.604 1.00 78.94 69 ASP A N 1
ATOM 564 C CA . ASP A 1 69 ? 10.676 -9.973 -12.537 1.00 78.94 69 ASP A CA 1
ATOM 565 C C . ASP A 1 69 ? 10.452 -9.180 -13.842 1.00 78.94 69 ASP A C 1
ATOM 567 O O . ASP A 1 69 ? 11.275 -9.235 -14.755 1.00 78.94 69 ASP A O 1
ATOM 571 N N . SER A 1 70 ? 9.334 -8.451 -13.946 1.00 75.56 70 SER A N 1
ATOM 572 C CA . SER A 1 70 ? 8.971 -7.672 -15.130 1.00 75.56 70 SER A CA 1
ATOM 573 C C . SER A 1 70 ? 9.840 -6.423 -15.281 1.00 75.56 70 SER A C 1
ATOM 575 O O . SER A 1 70 ? 10.262 -5.798 -14.305 1.00 75.56 70 SER A O 1
ATOM 577 N N . ILE A 1 71 ? 10.085 -6.042 -16.536 1.00 71.12 71 ILE A N 1
ATOM 578 C CA . ILE A 1 71 ? 10.819 -4.818 -16.894 1.00 71.12 71 ILE A CA 1
ATOM 579 C C . ILE A 1 71 ? 9.963 -3.580 -16.591 1.00 71.12 71 ILE A C 1
ATOM 581 O O . ILE A 1 71 ? 10.495 -2.525 -16.249 1.00 71.12 71 ILE A O 1
ATOM 585 N N . SER A 1 72 ? 8.637 -3.704 -16.714 1.00 76.56 72 SER A N 1
ATOM 586 C CA . SER A 1 72 ? 7.705 -2.623 -16.415 1.00 76.56 72 SER A CA 1
ATOM 587 C C . SER A 1 72 ? 7.246 -2.731 -14.971 1.00 76.56 72 SER A C 1
ATOM 589 O O . SER A 1 72 ? 6.625 -3.713 -14.571 1.00 76.56 72 SER A O 1
ATOM 591 N N . HIS A 1 73 ? 7.568 -1.708 -14.189 1.00 80.44 73 HIS A N 1
ATOM 592 C CA . HIS A 1 73 ? 7.134 -1.610 -12.811 1.00 80.44 73 HIS A CA 1
ATOM 593 C C . HIS A 1 73 ? 5.932 -0.659 -12.710 1.00 80.44 73 HIS A C 1
ATOM 595 O O . HIS A 1 73 ? 6.006 0.453 -13.243 1.00 80.44 73 HIS A O 1
ATOM 601 N N . PRO A 1 74 ? 4.832 -1.041 -12.036 1.00 78.25 74 PRO A N 1
ATOM 602 C CA . PRO A 1 74 ? 3.688 -0.153 -11.862 1.00 78.25 74 PRO A CA 1
ATOM 603 C C . PRO A 1 74 ? 4.087 1.090 -11.056 1.00 78.25 74 PRO A C 1
ATOM 605 O O . PRO A 1 74 ? 4.879 1.012 -10.112 1.00 78.25 74 PRO A O 1
ATOM 608 N N . SER A 1 75 ? 3.507 2.246 -11.389 1.00 84.50 75 SER A N 1
ATOM 609 C CA . SER A 1 75 ? 3.633 3.419 -10.520 1.00 84.50 75 SER A CA 1
ATOM 610 C C . SER A 1 75 ? 2.813 3.176 -9.254 1.00 84.50 75 SER A C 1
ATOM 612 O O . SER A 1 75 ? 1.586 3.053 -9.296 1.00 84.50 75 SER A O 1
ATOM 614 N N . PHE A 1 76 ? 3.492 3.095 -8.110 1.00 85.94 76 PHE A N 1
ATOM 615 C CA . PHE A 1 76 ? 2.829 2.891 -6.824 1.00 85.94 76 PHE A CA 1
ATOM 616 C C . PHE A 1 76 ? 2.091 4.130 -6.331 1.00 85.94 76 PHE A C 1
ATOM 618 O O . PHE A 1 76 ? 1.162 3.999 -5.541 1.00 85.94 76 PHE A O 1
ATOM 625 N N . ASN A 1 77 ? 2.469 5.322 -6.785 1.00 89.69 77 ASN A N 1
ATOM 626 C CA . ASN A 1 77 ? 1.885 6.581 -6.335 1.00 89.69 77 ASN A CA 1
ATOM 627 C C . ASN A 1 77 ? 0.351 6.616 -6.360 1.00 89.69 77 ASN A C 1
ATOM 629 O O . ASN A 1 77 ? -0.243 6.832 -5.300 1.00 89.69 77 ASN A O 1
ATOM 633 N N . PRO A 1 78 ? -0.321 6.375 -7.503 1.00 90.38 78 PRO A N 1
ATOM 634 C CA . PRO A 1 78 ? -1.781 6.390 -7.547 1.00 90.38 78 PRO A CA 1
ATOM 635 C C . PRO A 1 78 ? -2.404 5.341 -6.618 1.00 90.38 78 PRO A C 1
ATOM 637 O O . PRO A 1 78 ? -3.434 5.608 -5.999 1.00 90.38 78 PRO A O 1
ATOM 640 N N . ILE A 1 79 ? -1.762 4.180 -6.456 1.00 91.38 79 ILE A N 1
ATOM 641 C CA . ILE A 1 79 ? -2.223 3.105 -5.567 1.00 91.38 79 ILE A CA 1
ATOM 642 C C . ILE A 1 79 ? -2.104 3.545 -4.102 1.00 91.38 79 ILE A C 1
ATOM 644 O O . ILE A 1 79 ? -3.067 3.451 -3.342 1.00 91.38 79 ILE A O 1
ATOM 648 N N . ILE A 1 80 ? -0.944 4.078 -3.710 1.00 92.94 80 ILE A N 1
ATOM 649 C CA . ILE A 1 80 ? -0.670 4.570 -2.357 1.00 92.94 80 ILE A CA 1
ATOM 650 C C . ILE A 1 80 ? -1.662 5.668 -1.985 1.00 92.94 80 ILE A C 1
ATOM 652 O O . ILE A 1 80 ? -2.300 5.577 -0.937 1.00 92.94 80 ILE A O 1
ATOM 656 N N . ILE A 1 81 ? -1.824 6.677 -2.844 1.00 92.50 81 ILE A N 1
ATOM 657 C CA . ILE A 1 81 ? -2.742 7.797 -2.611 1.00 92.50 81 ILE A CA 1
ATOM 658 C C . ILE A 1 81 ? -4.182 7.281 -2.492 1.00 92.50 81 ILE A C 1
ATOM 660 O O . ILE A 1 81 ? -4.900 7.674 -1.573 1.00 92.50 81 ILE A O 1
ATOM 664 N N . SER A 1 82 ? -4.593 6.348 -3.356 1.00 94.12 82 SER A N 1
ATOM 665 C CA . SER A 1 82 ? -5.938 5.756 -3.318 1.00 94.12 82 SER A CA 1
ATOM 666 C C . SER A 1 82 ? -6.207 4.948 -2.048 1.00 94.12 82 SER A C 1
ATOM 668 O O . SER A 1 82 ? -7.322 4.970 -1.534 1.00 94.12 82 SER A O 1
ATOM 670 N N . ILE A 1 83 ? -5.207 4.245 -1.511 1.00 94.75 83 ILE A N 1
ATOM 671 C CA . ILE A 1 83 ? -5.324 3.517 -0.238 1.00 94.75 83 ILE A CA 1
ATOM 672 C C . ILE A 1 83 ? -5.343 4.503 0.939 1.00 94.75 83 ILE A C 1
ATOM 674 O O . ILE A 1 83 ? -6.171 4.399 1.849 1.00 94.75 83 ILE A O 1
ATOM 678 N N . LEU A 1 84 ? -4.441 5.486 0.930 1.00 92.69 84 LEU A N 1
ATOM 679 C CA . LEU A 1 84 ? -4.297 6.473 1.998 1.00 92.69 84 LEU A CA 1
ATOM 680 C C . LEU A 1 84 ? -5.386 7.550 1.990 1.00 92.69 84 LEU A C 1
ATOM 682 O O . LEU A 1 84 ? -5.497 8.275 2.970 1.00 92.69 84 LEU A O 1
ATOM 686 N N . SER A 1 85 ? -6.261 7.630 0.996 1.00 93.31 85 SER A N 1
ATOM 687 C CA . SER A 1 85 ? -7.464 8.473 1.063 1.00 93.31 85 SER A CA 1
ATOM 688 C C . SER A 1 85 ? -8.657 7.789 1.755 1.00 93.31 85 SER A C 1
ATOM 690 O O . SER A 1 85 ? -9.661 8.442 2.024 1.00 93.31 85 SER A O 1
ATOM 692 N N . ARG A 1 86 ? -8.551 6.493 2.099 1.00 95.31 86 ARG A N 1
ATOM 693 C CA . ARG A 1 86 ? -9.665 5.659 2.614 1.00 95.31 86 ARG A CA 1
ATOM 694 C C . ARG A 1 86 ? -9.642 5.460 4.134 1.00 95.31 86 ARG A C 1
ATOM 696 O O . ARG A 1 86 ? -9.149 6.318 4.856 1.00 95.31 86 ARG A O 1
ATOM 703 N N . LYS A 1 87 ? -10.170 4.355 4.672 1.00 93.94 87 LYS A N 1
ATOM 704 C CA . LYS A 1 87 ? -10.145 4.074 6.126 1.00 93.94 87 LYS A CA 1
ATOM 705 C C . LYS A 1 87 ? -8.818 3.497 6.619 1.00 93.94 87 LYS A C 1
ATOM 707 O O . LYS A 1 87 ? -8.576 3.480 7.822 1.00 93.94 87 LYS A O 1
ATOM 712 N N . CYS A 1 88 ? -7.952 3.060 5.708 1.00 95.81 88 CYS A N 1
ATOM 713 C CA . CYS A 1 88 ? -6.618 2.576 6.036 1.00 95.81 88 CYS A CA 1
ATOM 714 C C . CYS A 1 88 ? -5.798 3.663 6.748 1.00 95.81 88 CYS A C 1
ATOM 716 O O . CYS A 1 88 ? -5.475 4.690 6.155 1.00 95.81 88 CYS A O 1
ATOM 718 N N . GLU A 1 89 ? -5.459 3.434 8.018 1.00 95.31 89 GLU A N 1
ATOM 719 C CA . GLU A 1 89 ? -4.657 4.316 8.878 1.00 95.31 89 GLU A CA 1
ATOM 720 C C . GLU A 1 89 ? -3.151 4.048 8.718 1.00 95.31 89 GLU A C 1
ATOM 722 O O . GLU A 1 89 ? -2.325 4.918 9.001 1.00 95.31 89 GLU A O 1
ATOM 727 N N . LYS A 1 90 ? -2.778 2.835 8.286 1.00 95.50 90 LYS A N 1
ATOM 728 C CA . LYS A 1 90 ? -1.385 2.405 8.136 1.00 95.50 90 LYS A CA 1
ATOM 729 C C . LYS A 1 90 ? -1.158 1.597 6.860 1.00 95.50 90 LYS A C 1
ATOM 731 O O . LYS A 1 90 ? -1.725 0.522 6.709 1.00 95.50 90 LYS A O 1
ATOM 736 N N . LEU A 1 91 ? -0.251 2.058 6.006 1.00 95.31 91 LEU A N 1
ATOM 737 C CA . LEU A 1 91 ? 0.192 1.339 4.812 1.00 95.31 91 LEU A CA 1
ATOM 738 C C . LEU A 1 91 ? 1.702 1.099 4.871 1.00 95.31 91 LEU A C 1
ATOM 740 O O . LEU A 1 91 ? 2.482 2.030 5.067 1.00 95.31 91 LEU A O 1
ATOM 744 N N . ILE A 1 92 ? 2.117 -0.152 4.699 1.00 93.88 92 ILE A N 1
ATOM 745 C CA . ILE A 1 92 ? 3.522 -0.524 4.520 1.00 93.88 92 ILE A CA 1
ATOM 746 C C . ILE A 1 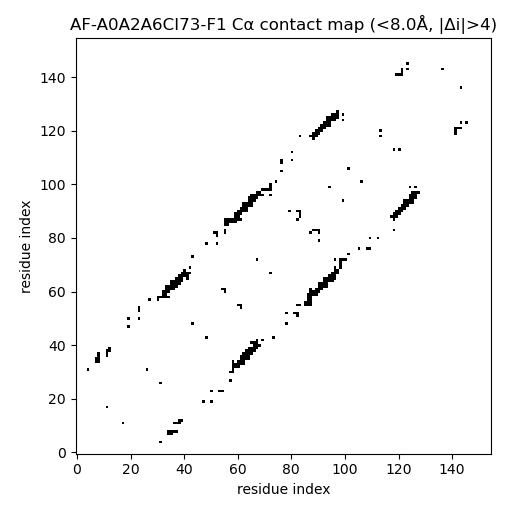92 ? 3.655 -1.207 3.166 1.00 93.88 92 ILE A C 1
ATOM 748 O O . ILE A 1 92 ? 2.950 -2.178 2.912 1.00 93.88 92 ILE A O 1
ATOM 752 N N . ILE A 1 93 ? 4.585 -0.747 2.339 1.00 91.75 93 ILE A N 1
ATOM 753 C CA . ILE A 1 93 ? 4.940 -1.381 1.072 1.00 91.75 93 ILE A CA 1
ATOM 754 C C . ILE A 1 93 ? 6.411 -1.778 1.128 1.00 91.75 93 ILE A C 1
ATOM 756 O O . ILE A 1 93 ? 7.287 -0.951 1.390 1.00 91.75 93 ILE A O 1
ATOM 760 N N . ARG A 1 94 ? 6.677 -3.057 0.883 1.00 90.56 94 ARG A N 1
ATOM 761 C CA . ARG A 1 94 ? 8.007 -3.590 0.608 1.00 90.56 94 ARG A CA 1
ATOM 762 C C . ARG A 1 94 ? 8.039 -4.057 -0.829 1.00 90.56 94 ARG A C 1
ATOM 764 O O . ARG A 1 94 ? 7.3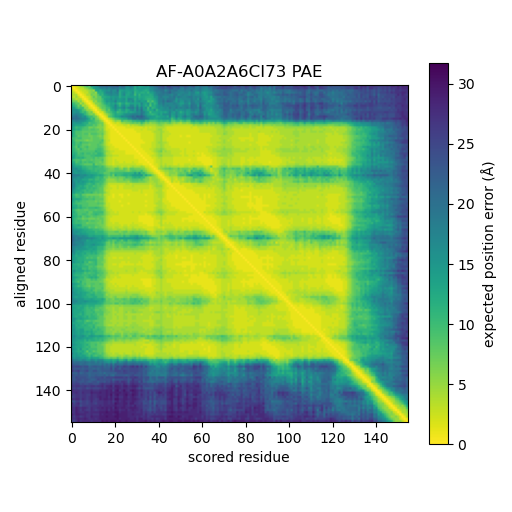53 -5.007 -1.186 1.00 90.56 94 ARG A O 1
ATOM 771 N N . ASP A 1 95 ? 8.841 -3.379 -1.617 1.00 87.88 95 ASP A N 1
ATOM 772 C CA . ASP A 1 95 ? 9.001 -3.643 -3.030 1.00 87.88 95 ASP A CA 1
ATOM 773 C C . ASP A 1 95 ? 10.396 -4.222 -3.261 1.00 87.88 95 ASP A C 1
ATOM 775 O O . ASP A 1 95 ? 11.394 -3.609 -2.887 1.00 87.88 95 ASP A O 1
ATOM 779 N N . SER A 1 96 ? 10.454 -5.429 -3.810 1.00 87.88 96 SER A N 1
ATOM 780 C CA . SER A 1 96 ? 11.681 -6.151 -4.143 1.00 87.88 96 SER A CA 1
ATOM 781 C C . SER A 1 96 ? 11.924 -6.252 -5.648 1.00 87.88 96 SER A C 1
ATOM 783 O O . SER A 1 96 ? 12.760 -7.049 -6.083 1.00 87.88 96 SER A O 1
ATOM 785 N N . CYS A 1 97 ? 11.215 -5.461 -6.453 1.00 85.19 97 CYS A N 1
ATOM 786 C CA . CYS A 1 97 ? 11.407 -5.414 -7.893 1.00 85.19 97 CYS A CA 1
ATOM 787 C C . CYS A 1 97 ? 12.719 -4.710 -8.249 1.00 85.19 97 CYS A C 1
ATOM 789 O O . CYS A 1 97 ? 13.010 -3.599 -7.799 1.00 85.19 97 CYS A O 1
ATOM 791 N N . ARG A 1 98 ? 13.503 -5.323 -9.140 1.00 80.69 98 ARG A N 1
ATOM 792 C CA . ARG A 1 98 ? 14.805 -4.773 -9.565 1.00 80.69 98 ARG A CA 1
ATOM 793 C C . ARG A 1 98 ? 14.679 -3.448 -10.311 1.00 80.69 98 ARG A C 1
ATOM 795 O O . ARG A 1 98 ? 15.578 -2.616 -10.237 1.00 80.69 98 ARG A O 1
ATOM 802 N N . HIS A 1 99 ? 13.561 -3.259 -11.004 1.00 78.75 99 HIS A N 1
ATOM 803 C CA . HIS A 1 99 ? 13.279 -2.089 -11.831 1.00 78.75 99 HIS A CA 1
ATOM 804 C C . HIS A 1 99 ? 12.405 -1.042 -11.122 1.00 78.75 99 HIS A C 1
ATOM 806 O O . HIS A 1 99 ? 11.975 -0.079 -11.753 1.00 78.75 99 HIS A O 1
ATOM 812 N N . ALA A 1 100 ? 12.162 -1.194 -9.813 1.00 79.94 100 ALA A N 1
ATOM 813 C CA . ALA A 1 100 ? 11.408 -0.224 -9.028 1.00 79.94 100 ALA A CA 1
ATOM 814 C C . ALA A 1 100 ? 12.147 1.120 -8.937 1.00 79.94 100 ALA A C 1
ATOM 816 O O . ALA A 1 100 ? 13.139 1.302 -8.208 1.00 79.94 100 ALA A O 1
ATOM 817 N N . PHE A 1 101 ? 11.627 2.098 -9.669 1.00 82.44 101 PHE A N 1
ATOM 818 C CA . PHE A 1 101 ? 12.102 3.468 -9.649 1.00 82.44 101 PHE A CA 1
ATOM 819 C C . PHE A 1 101 ? 10.965 4.410 -9.274 1.00 82.44 101 PHE A C 1
ATOM 821 O O . PHE A 1 101 ? 9.892 4.356 -9.858 1.00 82.44 101 PHE A O 1
ATOM 828 N N . VAL A 1 102 ? 11.228 5.269 -8.291 1.00 83.00 102 VAL A N 1
ATOM 829 C CA . VAL A 1 102 ? 10.361 6.395 -7.948 1.00 83.00 102 VAL A CA 1
ATOM 830 C C . VAL A 1 102 ? 11.069 7.634 -8.465 1.00 83.00 102 VAL A C 1
ATOM 832 O O . VAL A 1 102 ? 12.177 7.949 -8.019 1.00 83.00 102 VAL A O 1
ATOM 835 N N . SER A 1 103 ? 10.463 8.302 -9.438 1.00 85.69 103 SER A N 1
ATOM 836 C CA . SER A 1 103 ? 10.992 9.554 -9.969 1.00 85.69 103 SER A CA 1
ATOM 837 C C . SER A 1 103 ? 10.916 10.681 -8.929 1.00 85.69 103 SER A C 1
ATOM 839 O O . SER A 1 103 ? 10.100 10.619 -8.008 1.00 85.69 103 SER A O 1
ATOM 841 N N . PRO A 1 104 ? 11.723 11.752 -9.061 1.00 86.56 104 PRO A N 1
ATOM 842 C CA . PRO A 1 104 ? 11.636 12.901 -8.158 1.00 86.56 104 PRO A CA 1
ATOM 843 C C . PRO A 1 104 ? 10.233 13.520 -8.093 1.00 86.56 104 PRO A C 1
ATOM 845 O O . PRO A 1 104 ? 9.767 13.857 -7.010 1.00 86.56 104 PRO A O 1
ATOM 848 N N . SER A 1 105 ? 9.536 13.606 -9.232 1.00 88.81 105 SER A N 1
ATOM 849 C CA . SER A 1 105 ? 8.161 14.119 -9.287 1.00 88.81 105 SER A CA 1
ATOM 850 C C . SER A 1 105 ? 7.180 13.209 -8.545 1.00 88.81 105 SER A C 1
ATOM 852 O O . SER A 1 105 ? 6.326 13.694 -7.805 1.00 88.81 105 SER A O 1
ATOM 854 N N . GLU A 1 106 ? 7.330 11.889 -8.674 1.00 86.50 106 GLU A N 1
ATOM 855 C CA . GLU A 1 106 ? 6.525 10.940 -7.906 1.00 86.50 106 GLU A CA 1
ATOM 856 C C . GLU A 1 106 ? 6.808 11.047 -6.402 1.00 86.50 106 GLU A C 1
ATOM 858 O O . GLU A 1 106 ? 5.876 11.086 -5.596 1.00 86.50 106 GLU A O 1
ATOM 863 N N . ALA A 1 107 ? 8.077 11.147 -6.007 1.00 87.44 107 ALA A N 1
ATOM 864 C CA . ALA A 1 107 ? 8.442 11.333 -4.608 1.00 87.44 107 ALA A CA 1
ATOM 865 C C . ALA A 1 107 ? 7.828 12.621 -4.034 1.00 87.44 107 ALA A C 1
ATOM 867 O O . ALA A 1 107 ? 7.279 12.597 -2.934 1.00 87.44 107 ALA A O 1
ATOM 868 N N . GLU A 1 108 ? 7.860 13.724 -4.785 1.00 88.50 108 GLU A N 1
ATOM 869 C CA . GLU A 1 108 ? 7.262 14.998 -4.380 1.00 88.50 108 GLU A CA 1
ATOM 870 C C . GLU A 1 108 ? 5.741 14.899 -4.201 1.00 88.50 108 GLU A C 1
ATOM 872 O O . GLU A 1 108 ? 5.225 15.294 -3.156 1.00 88.50 108 GLU A O 1
ATOM 877 N N . GLN A 1 109 ? 5.022 14.315 -5.165 1.00 87.94 109 GLN A N 1
ATOM 878 C CA . GLN A 1 109 ? 3.570 14.107 -5.061 1.00 87.94 109 GLN A CA 1
ATOM 879 C C . GLN A 1 109 ? 3.201 13.276 -3.830 1.00 87.94 109 GLN A C 1
ATOM 881 O O . GLN A 1 109 ? 2.248 13.589 -3.110 1.00 87.94 109 GLN A O 1
ATOM 886 N N . LEU A 1 110 ? 3.971 12.218 -3.569 1.00 88.69 110 LEU A N 1
ATOM 887 C CA . LEU A 1 110 ? 3.755 11.358 -2.417 1.00 88.69 110 LEU A CA 1
ATOM 888 C C . LEU A 1 110 ? 4.030 12.110 -1.109 1.00 88.69 110 LEU A C 1
ATOM 890 O O . LEU A 1 110 ? 3.229 12.025 -0.180 1.00 88.69 110 LEU A O 1
ATOM 894 N N . LEU A 1 111 ? 5.109 12.894 -1.042 1.00 89.00 111 LEU A N 1
ATOM 895 C CA . LEU A 1 111 ? 5.419 13.736 0.115 1.00 89.00 111 LEU A CA 1
ATOM 896 C C . LEU A 1 111 ? 4.322 14.768 0.382 1.00 89.00 111 LEU A C 1
ATOM 898 O O . LEU A 1 111 ? 3.905 14.905 1.529 1.00 89.00 111 LEU A O 1
ATOM 902 N N . GLN A 1 112 ? 3.814 15.447 -0.649 1.00 88.31 112 GLN A N 1
ATOM 903 C CA . GLN A 1 112 ? 2.707 16.400 -0.515 1.00 88.31 112 GLN A CA 1
ATOM 904 C C . GLN A 1 112 ? 1.445 15.718 0.031 1.00 88.31 112 GLN A C 1
ATOM 906 O O . GLN A 1 112 ? 0.828 16.221 0.970 1.00 88.31 112 GLN A O 1
ATOM 911 N N . CYS A 1 113 ? 1.096 14.536 -0.489 1.00 86.06 113 CYS A N 1
ATOM 912 C CA . CYS A 1 113 ? -0.037 13.757 0.014 1.00 86.06 113 CYS A CA 1
ATOM 913 C C . CYS A 1 113 ? 0.139 13.360 1.490 1.00 86.06 113 CYS A C 1
ATOM 915 O O . CYS A 1 113 ? -0.817 13.395 2.266 1.00 86.06 113 CYS A O 1
ATOM 917 N N . LEU A 1 114 ? 1.350 12.962 1.884 1.00 87.94 114 LEU A N 1
ATOM 918 C CA . LEU A 1 114 ? 1.651 12.501 3.239 1.00 87.94 114 LEU A CA 1
ATOM 919 C C . LEU A 1 114 ? 1.768 13.644 4.244 1.00 87.94 114 LEU A C 1
ATOM 921 O O . LEU A 1 114 ? 1.393 13.467 5.399 1.00 87.94 114 LEU A O 1
ATOM 925 N N . HIS A 1 115 ? 2.250 14.813 3.822 1.00 87.25 115 HIS A N 1
ATOM 926 C CA . HIS A 1 115 ? 2.434 15.973 4.693 1.00 87.25 115 HIS A CA 1
ATOM 927 C C . HIS A 1 115 ? 1.120 16.443 5.335 1.00 87.25 115 HIS A C 1
ATOM 929 O O . HIS A 1 115 ? 1.115 16.923 6.465 1.00 87.25 115 HIS A O 1
ATOM 935 N N . HIS A 1 116 ? 0.001 16.255 4.635 1.00 83.00 116 HIS A N 1
ATOM 936 C CA . HIS A 1 116 ? -1.336 16.606 5.113 1.00 83.00 116 HIS A CA 1
ATOM 937 C C . HIS A 1 116 ? -2.089 15.435 5.761 1.00 83.00 116 HIS A C 1
ATOM 939 O O . HIS A 1 116 ? -3.268 15.569 6.085 1.00 83.00 116 HIS A O 1
ATOM 945 N N . SER A 1 117 ? -1.442 14.280 5.936 1.00 87.00 117 SER A N 1
ATOM 946 C CA . SER A 1 117 ? -2.081 13.063 6.427 1.00 87.00 117 SER A CA 1
ATOM 947 C C . SER A 1 117 ? -1.597 12.693 7.827 1.00 87.00 117 SER A C 1
ATOM 949 O O . SER A 1 117 ? -0.402 12.646 8.094 1.00 87.00 117 SER A O 1
ATOM 951 N N . GLU A 1 118 ? -2.521 12.320 8.712 1.00 91.44 118 GLU A N 1
ATOM 952 C CA . GLU A 1 118 ? -2.185 11.706 10.009 1.00 91.44 118 GLU A CA 1
ATOM 953 C C . GLU A 1 118 ? -1.835 10.208 9.884 1.00 91.44 118 GLU A C 1
ATOM 955 O O . GLU A 1 118 ? -1.560 9.521 10.873 1.00 91.44 118 GLU A O 1
ATOM 960 N N . LYS A 1 119 ? -1.871 9.665 8.663 1.00 92.25 119 LYS A N 1
ATOM 961 C CA . LYS A 1 119 ? -1.692 8.238 8.398 1.00 92.25 119 LYS A CA 1
ATOM 962 C C . LYS A 1 119 ? -0.232 7.829 8.430 1.00 92.25 119 LYS A C 1
ATOM 964 O O . LYS A 1 119 ? 0.676 8.574 8.074 1.00 92.25 119 LYS A O 1
ATOM 969 N N . LYS A 1 120 ? -0.007 6.576 8.811 1.00 92.69 120 LYS A N 1
ATOM 970 C CA . LYS A 1 120 ? 1.327 5.981 8.857 1.00 92.69 120 LYS A CA 1
ATOM 971 C C . LYS A 1 120 ? 1.641 5.347 7.512 1.00 92.69 120 LYS A C 1
ATOM 973 O O . LYS A 1 120 ? 0.944 4.431 7.081 1.00 92.69 120 LYS A O 1
ATOM 978 N N . PHE A 1 121 ? 2.721 5.785 6.888 1.00 93.12 121 PHE A N 1
ATOM 979 C CA . PHE A 1 121 ? 3.186 5.240 5.622 1.00 93.12 121 PHE A CA 1
ATOM 980 C C . PHE A 1 121 ? 4.642 4.788 5.726 1.00 93.12 121 PHE A C 1
ATOM 982 O O . PHE A 1 121 ? 5.447 5.423 6.403 1.00 93.12 121 PHE A O 1
ATOM 989 N N . SER A 1 122 ? 4.978 3.681 5.071 1.00 91.44 122 SER A N 1
ATOM 990 C CA . SER A 1 122 ? 6.353 3.213 4.919 1.00 91.44 122 SER A CA 1
ATOM 991 C C . SER A 1 122 ? 6.515 2.576 3.546 1.00 91.44 122 SER A C 1
ATOM 993 O O . SER A 1 122 ? 5.757 1.672 3.196 1.00 91.44 122 SER A O 1
ATOM 995 N N . LEU A 1 123 ? 7.508 3.039 2.790 1.00 89.75 123 LEU A N 1
ATOM 996 C CA . LEU A 1 123 ? 7.919 2.462 1.517 1.00 89.75 123 LEU A CA 1
ATOM 997 C C . LEU A 1 123 ? 9.363 1.996 1.646 1.00 89.75 123 LEU A C 1
ATOM 999 O O . LEU A 1 123 ? 10.245 2.776 1.996 1.00 89.75 123 LEU A O 1
ATOM 1003 N N . THR A 1 124 ? 9.608 0.720 1.379 1.00 88.69 124 THR A N 1
ATOM 1004 C CA . THR A 1 124 ? 10.952 0.144 1.329 1.00 88.69 124 THR A CA 1
ATOM 1005 C C . THR A 1 124 ? 11.180 -0.420 -0.061 1.00 88.69 124 THR A C 1
ATOM 1007 O O . THR A 1 124 ? 10.523 -1.387 -0.436 1.00 88.69 124 THR A O 1
ATOM 1010 N N . LEU A 1 125 ? 12.117 0.176 -0.798 1.00 86.12 125 LEU A N 1
ATOM 1011 C CA . LEU A 1 125 ? 12.549 -0.297 -2.111 1.00 86.12 125 LEU A CA 1
ATOM 1012 C C . LEU A 1 125 ? 13.833 -1.117 -1.933 1.00 86.12 125 LEU A C 1
ATOM 1014 O O . LEU A 1 125 ? 14.899 -0.568 -1.648 1.00 86.12 125 LEU A O 1
ATOM 1018 N N . LEU A 1 126 ? 13.737 -2.435 -2.061 1.00 81.00 126 LEU A N 1
ATOM 1019 C CA . LEU A 1 126 ? 14.858 -3.365 -1.968 1.00 81.00 126 LEU A CA 1
ATOM 1020 C C . LEU A 1 126 ? 15.540 -3.444 -3.336 1.00 81.00 126 LEU A C 1
ATOM 1022 O O . LEU A 1 126 ? 15.267 -4.325 -4.148 1.00 81.00 126 LEU A O 1
ATOM 1026 N N . ARG A 1 127 ? 16.441 -2.496 -3.601 1.00 69.75 127 ARG A N 1
ATOM 1027 C CA . ARG A 1 127 ? 17.275 -2.533 -4.806 1.00 69.75 127 ARG A CA 1
ATOM 1028 C C . ARG A 1 127 ? 18.453 -3.476 -4.590 1.00 69.75 127 ARG A C 1
ATOM 1030 O O . ARG A 1 127 ? 19.177 -3.363 -3.608 1.00 69.75 127 ARG A O 1
ATOM 1037 N N . THR A 1 128 ? 18.685 -4.375 -5.542 1.00 57.56 128 THR A N 1
ATOM 1038 C CA . THR A 1 128 ? 19.862 -5.261 -5.555 1.00 57.56 128 THR A CA 1
ATOM 1039 C C . THR A 1 128 ? 21.127 -4.587 -6.093 1.00 57.56 128 THR A C 1
ATOM 1041 O O . THR A 1 128 ? 22.160 -5.242 -6.206 1.00 57.56 128 THR A O 1
ATOM 1044 N N . HIS A 1 129 ? 21.066 -3.301 -6.449 1.00 51.59 129 HIS A N 1
ATOM 1045 C CA . HIS A 1 129 ? 22.213 -2.572 -6.980 1.00 51.59 129 HIS A CA 1
ATOM 1046 C C . HIS A 1 129 ? 23.024 -1.945 -5.845 1.00 51.59 129 HIS A C 1
ATOM 10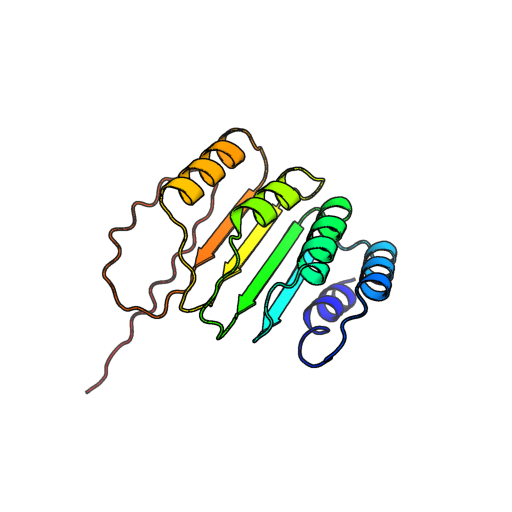48 O O . HIS A 1 129 ? 22.520 -1.148 -5.058 1.00 51.59 129 HIS A O 1
ATOM 1054 N N . SER A 1 130 ? 24.293 -2.341 -5.775 1.00 50.84 130 SER A N 1
ATOM 1055 C CA . SER A 1 130 ? 25.324 -1.892 -4.839 1.00 50.84 130 SER A CA 1
ATOM 1056 C C . SER A 1 130 ? 25.827 -0.481 -5.164 1.00 50.84 130 SER A C 1
ATOM 1058 O O . SER A 1 130 ? 27.029 -0.267 -5.314 1.00 50.84 130 SER A O 1
ATOM 1060 N N . GLU A 1 131 ? 24.920 0.472 -5.345 1.00 47.91 131 GLU A N 1
ATOM 1061 C CA . GLU A 1 131 ? 25.300 1.872 -5.504 1.00 47.91 131 GLU A CA 1
ATOM 1062 C C . GLU A 1 131 ? 25.280 2.563 -4.142 1.00 47.91 131 GLU A C 1
ATOM 1064 O O . GLU A 1 131 ? 24.385 2.348 -3.323 1.00 47.91 131 GLU A O 1
ATOM 1069 N N . LEU A 1 132 ? 26.305 3.376 -3.884 1.00 49.84 132 LEU A N 1
ATOM 1070 C CA . LEU A 1 132 ? 26.402 4.194 -2.681 1.00 49.84 132 LEU A CA 1
ATOM 1071 C C . LEU A 1 132 ? 25.286 5.242 -2.712 1.00 49.84 132 LEU A C 1
ATOM 1073 O O . LEU A 1 132 ? 25.400 6.274 -3.370 1.00 49.84 132 LEU A O 1
ATOM 1077 N N . VAL A 1 133 ? 24.192 4.974 -2.006 1.00 51.97 133 VAL A N 1
ATOM 1078 C CA . VAL A 1 133 ? 23.110 5.943 -1.851 1.00 51.97 133 VAL A CA 1
ATOM 1079 C C . VAL A 1 133 ? 23.485 6.899 -0.725 1.00 51.97 133 VAL A C 1
ATOM 1081 O O . VAL A 1 133 ? 23.625 6.490 0.427 1.00 51.97 133 VAL A O 1
ATOM 1084 N N . ASN A 1 134 ? 23.613 8.187 -1.043 1.00 43.81 134 ASN A N 1
ATOM 1085 C CA . ASN A 1 134 ? 23.753 9.236 -0.037 1.00 43.81 134 ASN A CA 1
ATOM 1086 C C . ASN A 1 134 ? 22.362 9.520 0.562 1.00 43.81 134 ASN A C 1
ATOM 1088 O O . ASN A 1 134 ? 21.664 10.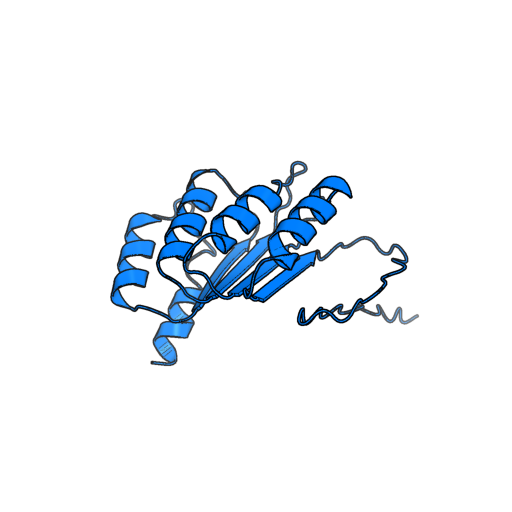452 0.169 1.00 43.81 134 ASN A O 1
ATOM 1092 N N . GLY A 1 135 ? 21.897 8.614 1.424 1.00 50.91 135 GLY A N 1
ATOM 1093 C CA . GLY A 1 135 ? 20.571 8.681 2.031 1.00 50.91 135 GLY A CA 1
ATOM 1094 C C . GLY A 1 135 ? 20.532 9.700 3.164 1.00 50.91 135 GLY A C 1
ATOM 1095 O O . GLY A 1 135 ? 21.212 9.534 4.175 1.00 50.91 135 GLY A O 1
ATOM 1096 N N . GLN A 1 136 ? 19.706 10.736 3.028 1.00 41.97 136 GLN A N 1
ATOM 1097 C CA . GLN A 1 136 ? 19.407 11.653 4.122 1.00 41.97 136 GLN A CA 1
ATOM 1098 C C . GLN A 1 136 ? 18.126 11.181 4.826 1.00 41.97 136 GLN A C 1
ATOM 1100 O O . GLN A 1 136 ? 17.023 11.313 4.300 1.00 41.97 136 GLN A O 1
ATOM 1105 N N . ASN A 1 137 ? 18.271 10.595 6.017 1.00 44.38 137 ASN A N 1
ATOM 1106 C CA . ASN A 1 137 ? 17.135 10.194 6.847 1.00 44.38 137 ASN A CA 1
ATOM 1107 C C . ASN A 1 137 ? 16.594 11.420 7.598 1.00 44.38 137 ASN A C 1
ATOM 1109 O O . ASN A 1 137 ? 17.092 11.774 8.665 1.00 44.38 137 ASN A O 1
ATOM 1113 N N . GLY A 1 138 ? 15.576 12.078 7.043 1.00 34.59 138 GLY A N 1
ATOM 1114 C CA . GLY A 1 138 ? 14.786 13.068 7.775 1.00 34.59 138 GLY A CA 1
ATOM 1115 C C . GLY A 1 138 ? 13.816 12.377 8.738 1.00 34.59 138 GLY A C 1
ATOM 1116 O O . GLY A 1 138 ? 12.985 11.576 8.312 1.00 34.59 138 GLY A O 1
ATOM 1117 N N . LEU A 1 139 ? 13.904 12.684 10.035 1.00 35.34 139 LEU A N 1
ATOM 1118 C CA . LEU A 1 139 ? 12.947 12.239 11.055 1.00 35.34 139 LEU A CA 1
ATOM 1119 C C . LEU A 1 139 ? 11.634 13.032 10.933 1.00 35.34 139 LEU A C 1
ATOM 1121 O O . LEU A 1 139 ? 11.374 13.971 11.678 1.00 35.34 139 LEU A O 1
ATOM 1125 N N . TYR A 1 140 ? 10.783 12.631 9.996 1.00 41.53 140 TYR A N 1
ATOM 1126 C CA . TYR A 1 140 ? 9.335 12.726 10.195 1.00 41.53 140 TYR A CA 1
ATOM 1127 C C . TYR A 1 140 ? 8.926 11.513 11.054 1.00 41.53 140 TYR A C 1
ATOM 1129 O O . TYR A 1 140 ? 9.737 10.605 11.230 1.00 41.53 140 TYR A O 1
ATOM 1137 N N . ASN A 1 141 ? 7.712 11.426 11.612 1.00 39.31 141 ASN A N 1
ATOM 1138 C CA . ASN A 1 141 ? 7.231 10.199 12.288 1.00 39.31 141 ASN A CA 1
ATOM 1139 C C . ASN A 1 141 ? 6.997 9.040 11.281 1.00 39.31 141 ASN A C 1
ATOM 1141 O O . ASN A 1 141 ? 5.955 8.391 11.254 1.00 39.31 141 ASN A O 1
ATOM 1145 N N . VAL A 1 142 ? 7.985 8.789 10.430 1.00 37.88 142 VAL A N 1
ATOM 1146 C CA . VAL A 1 142 ? 8.105 7.753 9.424 1.00 37.88 142 VAL A CA 1
ATOM 1147 C C . VAL A 1 142 ? 9.311 6.936 9.862 1.00 37.88 142 VAL A C 1
ATOM 1149 O O . VAL A 1 142 ? 10.461 7.337 9.704 1.00 37.88 142 VAL A O 1
ATOM 1152 N N . THR A 1 143 ? 9.055 5.798 10.497 1.00 32.38 143 THR A N 1
ATOM 1153 C CA . THR A 1 143 ? 10.107 4.854 10.877 1.00 32.38 143 THR A CA 1
ATOM 1154 C C . THR A 1 143 ? 10.648 4.222 9.590 1.00 32.38 143 THR A C 1
ATOM 1156 O O . THR A 1 143 ? 10.084 3.253 9.084 1.00 32.38 143 THR A O 1
ATOM 1159 N N . SER A 1 144 ? 11.700 4.807 9.017 1.00 34.22 144 SER A N 1
ATOM 1160 C CA . SER A 1 144 ? 12.457 4.199 7.921 1.00 34.22 144 SER A CA 1
ATOM 1161 C C . SER A 1 144 ? 13.496 3.246 8.513 1.00 34.22 144 SER A C 1
ATOM 1163 O O . SER A 1 144 ? 14.388 3.666 9.246 1.00 34.22 144 SER A O 1
ATOM 1165 N N . LEU A 1 145 ? 13.345 1.949 8.242 1.00 34.62 145 LEU A N 1
ATOM 1166 C CA . LEU A 1 145 ? 14.344 0.922 8.539 1.00 34.62 145 LEU A CA 1
ATOM 1167 C C . LEU A 1 145 ? 15.090 0.615 7.241 1.00 34.62 145 LEU A C 1
ATOM 1169 O O . LEU A 1 145 ? 14.649 -0.211 6.443 1.00 34.62 145 LEU A O 1
ATOM 1173 N N . THR A 1 146 ? 16.217 1.287 7.034 1.00 36.12 146 THR A N 1
ATOM 1174 C CA . THR A 1 146 ? 17.172 0.939 5.981 1.00 36.12 146 THR A CA 1
ATOM 1175 C C . THR A 1 146 ? 18.103 -0.141 6.530 1.00 36.12 146 THR A C 1
ATOM 1177 O O . THR A 1 146 ? 18.978 0.145 7.342 1.00 36.12 146 THR A O 1
ATOM 1180 N N . THR A 1 147 ? 17.912 -1.402 6.140 1.00 33.72 147 THR A N 1
ATOM 1181 C CA . THR A 1 147 ? 18.912 -2.456 6.381 1.00 33.72 147 THR A CA 1
ATOM 1182 C C . THR A 1 147 ? 19.949 -2.419 5.266 1.00 33.72 147 THR A C 1
ATOM 1184 O O . THR A 1 147 ? 19.676 -2.877 4.158 1.00 33.72 147 THR A O 1
ATOM 1187 N N . CYS A 1 148 ? 21.139 -1.895 5.563 1.00 31.80 148 CYS A N 1
ATOM 1188 C CA . CYS A 1 148 ? 22.339 -2.191 4.787 1.00 31.80 148 CYS A CA 1
ATOM 1189 C C . CYS A 1 148 ? 22.679 -3.672 4.999 1.00 31.80 148 CYS A C 1
ATOM 1191 O O . CYS A 1 148 ? 22.896 -4.105 6.130 1.00 31.80 148 CYS A O 1
ATOM 1193 N N . ILE A 1 149 ? 22.676 -4.464 3.928 1.00 34.78 149 ILE A N 1
ATOM 1194 C CA . ILE A 1 149 ? 23.242 -5.814 3.955 1.00 34.78 149 ILE A CA 1
ATOM 1195 C C . ILE A 1 149 ? 24.730 -5.656 3.652 1.00 34.78 149 ILE A C 1
ATOM 1197 O O . ILE A 1 149 ? 25.120 -5.569 2.489 1.00 34.78 149 ILE A O 1
ATOM 1201 N N . ASP A 1 150 ? 25.554 -5.618 4.697 1.00 33.91 150 ASP A N 1
ATOM 1202 C CA . ASP A 1 150 ? 26.996 -5.789 4.549 1.00 33.91 150 ASP A CA 1
ATOM 1203 C C . ASP A 1 150 ? 27.266 -7.227 4.092 1.00 33.91 150 ASP A C 1
ATOM 1205 O O . ASP A 1 150 ? 27.126 -8.193 4.847 1.00 33.91 150 ASP A O 1
ATOM 1209 N N . ARG A 1 151 ? 27.645 -7.390 2.821 1.00 37.06 151 ARG A N 1
ATOM 1210 C CA . ARG A 1 151 ? 28.283 -8.623 2.358 1.00 37.06 151 ARG A CA 1
ATOM 1211 C C . ARG A 1 151 ? 29.722 -8.622 2.860 1.00 37.06 151 ARG A C 1
ATOM 1213 O O . ARG A 1 151 ? 30.598 -8.023 2.244 1.00 37.06 151 ARG A O 1
ATOM 1220 N N . ALA A 1 152 ? 29.965 -9.340 3.952 1.00 34.22 152 ALA A N 1
ATOM 1221 C CA . ALA A 1 152 ? 31.301 -9.806 4.286 1.00 34.22 152 ALA A CA 1
ATOM 1222 C C . ALA A 1 152 ? 31.767 -10.774 3.183 1.00 34.22 152 ALA A C 1
ATOM 1224 O O . ALA A 1 152 ? 31.341 -11.927 3.124 1.00 34.22 152 ALA A O 1
ATOM 1225 N N . HIS A 1 153 ? 32.607 -10.286 2.271 1.00 35.62 153 HIS A N 1
ATOM 1226 C CA . HIS A 1 153 ? 33.406 -11.139 1.403 1.00 35.62 153 HIS A CA 1
ATOM 1227 C C . HIS A 1 153 ? 34.553 -11.718 2.237 1.00 35.62 153 HIS A C 1
ATOM 1229 O O . HIS A 1 153 ? 35.467 -10.993 2.620 1.00 35.62 153 HIS A O 1
ATOM 1235 N N . GLY A 1 154 ? 34.478 -13.015 2.537 1.00 38.81 154 GLY A N 1
ATOM 1236 C CA . GLY A 1 154 ? 35.622 -13.797 2.992 1.00 38.81 154 GLY A CA 1
ATOM 1237 C C . GLY A 1 154 ? 36.409 -14.305 1.786 1.00 38.81 154 GLY A C 1
ATOM 1238 O O . GLY A 1 154 ? 35.862 -15.058 0.978 1.00 38.81 154 GLY A O 1
ATOM 1239 N N . PHE A 1 155 ? 37.660 -13.868 1.681 1.00 35.78 155 PHE A N 1
ATOM 1240 C CA . PHE A 1 155 ? 38.761 -14.646 1.117 1.00 35.78 155 PHE A CA 1
ATOM 1241 C C . PHE A 1 155 ? 39.667 -15.053 2.277 1.00 35.78 155 PHE A C 1
ATOM 1243 O O . PHE A 1 155 ? 39.815 -14.222 3.204 1.00 35.78 155 PHE A O 1
#

Secondary structure (DSSP, 8-state):
-HHHHHHHTTGGGS-SS--HHHHHHHHHHH--S-EEEEEES----HHHHHHHHHHHHH-SEEEEEEE---SSPP-HHHHHHHHHTTT--EEEEEE--TT----HHHHHHHHHHHHT--SEEEEEE--------------SS--------------

Radius of gyration: 16.65 Å; Cα contacts (8 Å, |Δi|>4): 191; chains: 1; bounding box: 55×38×35 Å

Organism: Pristionchus pacificus (NCBI:txid54126)

Nearest PDB structures (foldseek):
  4v5s-assembly2_CZ  TM=4.949E-01  e=2.750E-01  Thermus thermophilus HB8
  1mj1-assembly1_A  TM=5.309E-01  e=4.715E-01  Escherichia coli
  1exm-assembly1_A  TM=5.002E-01  e=4.183E-01  Thermus thermophilus
  1t0i-assembly1_B  TM=3.481E-01  e=5.991E-01  Saccharomyces cerevisiae
  4kru-assembly1_A  TM=3.789E-01  e=4.875E+00  Clostridium phage phiSM101

Sequence (155 aa):
TQHLARIVRKVLRKSTQINYDEFLAFIAKVNPSHVDFSSQHYELATDSVEFLIHLADMMKSIFIFHECDSISHPSFNPIIISILSRKCEKLIIRDSCRHAFVSPSEAEQLLQCLHHSEKKFSLTLLRTHSELVNGQNGLYNVTSLTTCIDRAHGF